Protein AF-A0A9X5C4C7-F1 (afdb_monomer)

pLDDT: mean 86.77, std 8.32, range [57.16, 96.44]

Solvent-accessible surface area (backbone atoms only — not comparable to full-atom values): 4084 Å² total; per-residue (Å²): 117,54,74,48,78,43,85,45,78,93,86,31,47,39,35,44,38,30,79,46,91,87,35,48,33,40,37,43,41,71,89,70,62,74,44,82,39,50,41,67,56,53,52,49,53,54,49,52,55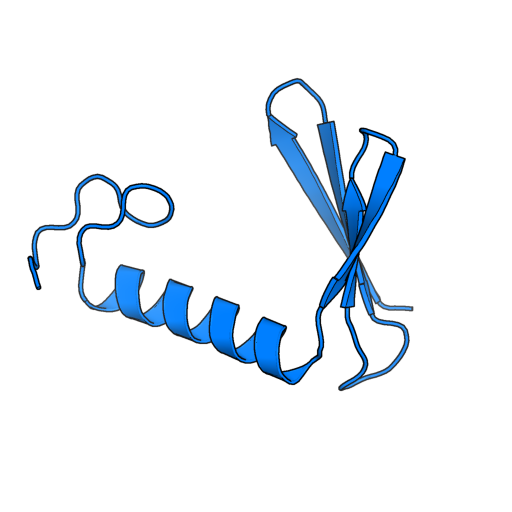,50,49,39,63,74,60,36,26,54,32,87,86,86,29,70,79,32,77,43,75,131

Nearest PDB structures (foldseek):
  8v49-assembly1_D  TM=5.855E-01  e=3.359E-01  Escherichia coli B185
  8v49-assembly1_B  TM=5.714E-01  e=3.359E-01  Escherichia coli B185
  8ux9-assembly1_C  TM=5.396E-01  e=4.323E-01  Escherichia coli B185
  5lhx-assembly2_B  TM=4.332E-01  e=2.161E-01  Drosophila melanogaster
  8v48-assembly1_B  TM=4.774E-01  e=3.154E-01  Escherichia coli B185

Foldseek 3Di:
DDKDWDQDPPRKIWIWDDPDVQAWIWIATRVGDIDIDHSVVVVVVVVVLCVCVVQQEDDVPRRPRRDDYD

Organism: NCBI:txid2044587

Sequence (70 aa):
MNKLEFLVNNNGTMQLLQNKCDGDVIIHMSDGEDMNISNGDMVMLINLYQYIKRYDIQNDFINPYGKNRE

Secondary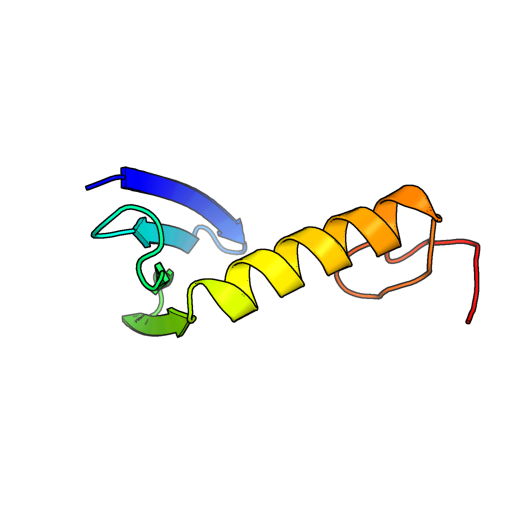 structure (DSSP, 8-state):
-EEEEEEETTTEEEEEEESSTT--EEEEETTS-EEEE-HHHHHHHHHHHHHHHHTTB-BTTTBTT-SB--

Mean predicted aligned error: 6.11 Å

Radius of gyration: 14.42 Å; Cα contacts (8 Å, |Δi|>4): 107; chains: 1; bounding box: 27×26×37 Å

Structure (mmCIF, N/CA/C/O backbone):
data_AF-A0A9X5C4C7-F1
#
_entry.id   AF-A0A9X5C4C7-F1
#
loop_
_atom_site.group_PDB
_atom_site.id
_atom_site.type_symbol
_atom_site.label_atom_id
_atom_site.label_alt_id
_atom_site.label_comp_id
_atom_site.label_asym_id
_atom_site.label_entity_id
_atom_site.label_seq_id
_atom_site.pdbx_PDB_ins_code
_atom_site.Cartn_x
_atom_site.Cartn_y
_atom_site.Cartn_z
_atom_site.occupancy
_atom_site.B_iso_or_equiv
_atom_site.auth_seq_id
_atom_site.auth_comp_id
_atom_site.auth_asym_id
_atom_site.auth_atom_id
_atom_site.pdbx_PDB_model_num
ATOM 1 N N . MET A 1 1 ? -9.345 -7.102 16.679 1.00 62.31 1 MET A N 1
ATOM 2 C CA . MET A 1 1 ? -9.150 -5.995 15.725 1.00 62.31 1 MET A CA 1
ATOM 3 C C . MET A 1 1 ? -7.701 -6.040 15.294 1.00 62.31 1 MET A C 1
ATOM 5 O O . MET A 1 1 ? -6.837 -5.913 16.154 1.00 62.31 1 MET A O 1
ATOM 9 N N . ASN A 1 2 ? -7.439 -6.323 14.021 1.00 78.44 2 ASN A N 1
ATOM 10 C CA . ASN A 1 2 ? -6.070 -6.402 13.514 1.00 78.44 2 ASN A CA 1
ATOM 11 C C . ASN A 1 2 ? -5.694 -5.018 12.971 1.00 78.44 2 ASN A C 1
ATOM 13 O O . ASN A 1 2 ? -6.460 -4.446 12.194 1.00 78.44 2 ASN A O 1
ATOM 17 N N . LYS A 1 3 ? -4.560 -4.473 13.423 1.00 86.88 3 LYS A N 1
ATOM 18 C CA . LYS A 1 3 ? -4.058 -3.148 13.034 1.00 86.88 3 LYS A CA 1
ATOM 19 C C . LYS A 1 3 ? -2.657 -3.281 12.451 1.00 86.88 3 LYS A C 1
ATOM 21 O O . LYS A 1 3 ? -1.796 -3.891 13.082 1.00 86.88 3 LYS A O 1
ATOM 26 N N . LEU A 1 4 ? -2.435 -2.662 11.296 1.00 88.81 4 LEU A N 1
ATOM 27 C CA . LEU A 1 4 ? -1.104 -2.383 10.756 1.00 88.81 4 LEU A CA 1
ATOM 28 C C . LEU A 1 4 ? -0.860 -0.876 10.810 1.00 88.81 4 LEU A C 1
ATOM 30 O O . LEU A 1 4 ? -1.783 -0.093 10.598 1.00 88.81 4 LEU A O 1
ATOM 34 N N . GLU A 1 5 ? 0.367 -0.472 11.113 1.00 91.69 5 GLU A N 1
ATOM 35 C CA . GLU A 1 5 ? 0.744 0.931 11.263 1.00 91.69 5 GLU A CA 1
ATOM 36 C C . GLU A 1 5 ? 2.038 1.201 10.501 1.00 91.69 5 GLU A C 1
ATOM 38 O O . GLU A 1 5 ? 2.993 0.427 10.591 1.00 91.69 5 GLU A O 1
ATOM 43 N N . PHE A 1 6 ? 2.050 2.293 9.743 1.00 89.69 6 PHE A N 1
ATOM 44 C CA . PHE A 1 6 ? 3.164 2.701 8.902 1.00 89.69 6 PHE A CA 1
ATOM 45 C C . PHE A 1 6 ? 3.531 4.153 9.197 1.00 89.69 6 PHE A C 1
ATOM 47 O O . PHE A 1 6 ? 2.656 5.015 9.288 1.00 89.69 6 PHE A O 1
ATOM 54 N N . LEU A 1 7 ? 4.832 4.427 9.286 1.00 89.31 7 LEU A N 1
ATOM 55 C CA . LEU A 1 7 ? 5.347 5.791 9.204 1.00 89.31 7 LEU A CA 1
ATOM 56 C C . LEU A 1 7 ? 5.386 6.192 7.730 1.00 89.31 7 LEU A C 1
ATOM 58 O O . LEU A 1 7 ? 5.985 5.492 6.911 1.00 89.31 7 LEU A O 1
ATOM 62 N N . VAL A 1 8 ? 4.738 7.303 7.400 1.00 84.56 8 VAL A N 1
ATOM 63 C CA . VAL A 1 8 ? 4.700 7.862 6.047 1.00 84.56 8 VAL A CA 1
ATOM 64 C C . VAL A 1 8 ? 5.464 9.187 6.002 1.00 84.56 8 VAL A C 1
ATOM 66 O O . VAL A 1 8 ? 5.956 9.685 7.018 1.00 84.56 8 VAL A O 1
ATOM 69 N N . ASN A 1 9 ? 5.624 9.746 4.802 1.00 80.06 9 ASN A N 1
ATOM 70 C CA . ASN A 1 9 ? 6.360 10.994 4.597 1.00 80.06 9 ASN A CA 1
ATOM 71 C C . ASN A 1 9 ? 5.829 12.133 5.486 1.00 80.06 9 ASN A C 1
ATOM 73 O O . ASN A 1 9 ? 4.675 12.127 5.913 1.00 80.06 9 ASN A O 1
ATOM 77 N N . ASN A 1 10 ? 6.676 13.137 5.728 1.00 80.69 10 ASN A N 1
ATOM 78 C CA . ASN A 1 10 ? 6.348 14.321 6.535 1.00 80.69 10 ASN A CA 1
ATOM 79 C C . ASN A 1 10 ? 5.952 14.003 7.991 1.00 80.69 10 ASN A C 1
ATOM 81 O O . ASN A 1 10 ? 5.118 14.696 8.566 1.00 80.69 10 ASN A O 1
ATOM 85 N N . ASN A 1 11 ? 6.550 12.966 8.590 1.00 80.56 11 ASN A N 1
ATOM 86 C CA . ASN A 1 11 ? 6.240 12.483 9.944 1.00 80.56 11 ASN A CA 1
ATOM 87 C C . ASN A 1 11 ? 4.766 12.072 10.144 1.00 80.56 11 ASN A C 1
ATOM 89 O O . ASN A 1 11 ? 4.284 12.049 11.277 1.00 80.56 11 ASN A O 1
ATOM 93 N N . GLY A 1 12 ? 4.051 11.751 9.062 1.00 82.69 12 GLY A N 1
ATOM 94 C CA . GLY A 1 12 ? 2.692 11.231 9.144 1.00 82.69 12 GLY A CA 1
ATOM 95 C C . GLY A 1 12 ? 2.665 9.766 9.575 1.00 82.69 12 GLY A C 1
ATOM 96 O O . GLY A 1 12 ? 3.638 9.025 9.410 1.00 82.69 12 GLY A O 1
ATOM 97 N N . THR A 1 13 ? 1.509 9.331 10.065 1.00 90.12 13 THR A N 1
ATOM 98 C CA . THR A 1 13 ? 1.243 7.923 10.375 1.00 90.12 13 THR A CA 1
ATOM 99 C C . THR A 1 13 ? 0.004 7.483 9.612 1.00 90.12 13 THR A C 1
ATOM 101 O O . THR A 1 13 ? -1.007 8.182 9.620 1.00 90.12 13 THR A O 1
ATOM 104 N N . MET A 1 14 ? 0.084 6.319 8.972 1.00 89.44 14 MET A N 1
ATOM 105 C CA . MET A 1 14 ? -1.047 5.650 8.336 1.00 89.44 14 MET A CA 1
ATOM 106 C C . MET A 1 14 ? -1.380 4.383 9.122 1.00 89.44 14 MET A C 1
ATOM 108 O O . MET A 1 14 ? -0.489 3.586 9.430 1.00 89.44 14 MET A O 1
ATOM 112 N N . GLN A 1 15 ? -2.659 4.172 9.420 1.00 91.62 15 GLN A N 1
ATOM 113 C CA . GLN A 1 15 ? -3.143 2.950 10.060 1.00 91.62 15 GLN A CA 1
ATOM 114 C C . GLN A 1 15 ? -4.131 2.232 9.151 1.00 91.62 15 GLN A C 1
ATOM 116 O O . GLN A 1 15 ? -5.048 2.849 8.621 1.00 91.62 15 GLN A O 1
ATOM 121 N N . LEU A 1 16 ? -3.958 0.920 9.010 1.00 89.25 16 LEU A N 1
ATOM 122 C CA . LEU A 1 16 ? -4.908 0.037 8.342 1.00 89.25 16 LEU A CA 1
ATOM 123 C C . LEU A 1 16 ? -5.597 -0.807 9.410 1.00 89.25 16 LEU A C 1
ATOM 125 O O . LEU A 1 16 ? -4.940 -1.573 10.125 1.00 89.25 16 LEU A O 1
ATOM 129 N N . LEU A 1 17 ? -6.917 -0.675 9.510 1.00 88.75 17 LEU A N 1
ATOM 130 C CA . LEU A 1 17 ? -7.750 -1.416 10.449 1.00 88.75 17 LEU A CA 1
ATOM 131 C C . LEU A 1 17 ? -8.653 -2.389 9.705 1.00 88.75 17 LEU A C 1
ATOM 133 O O . LEU A 1 17 ? -9.399 -1.993 8.813 1.00 88.75 17 LEU A O 1
ATOM 137 N N . GLN A 1 18 ? -8.637 -3.652 10.133 1.00 85.81 18 GLN A N 1
ATOM 138 C CA . GLN A 1 18 ? -9.602 -4.647 9.681 1.00 85.81 18 GLN A CA 1
ATOM 139 C C . GLN A 1 18 ? -10.417 -5.169 10.868 1.00 85.81 18 GLN A C 1
ATOM 141 O O . GLN A 1 18 ? -9.890 -5.767 11.817 1.00 85.81 18 GLN A O 1
ATOM 146 N N . ASN A 1 19 ? -11.729 -4.935 10.813 1.00 78.62 19 ASN A N 1
ATOM 147 C CA . ASN A 1 19 ? -12.643 -5.246 11.916 1.00 78.62 19 ASN A CA 1
ATOM 148 C C . ASN A 1 19 ? -12.961 -6.743 12.027 1.00 78.62 19 ASN A C 1
ATOM 150 O O . ASN A 1 19 ? -13.115 -7.263 13.133 1.00 78.62 19 ASN A O 1
ATOM 154 N N . LYS A 1 20 ? -13.021 -7.447 10.895 1.00 83.44 20 LYS A N 1
ATOM 155 C CA . LYS A 1 20 ? -13.261 -8.892 10.797 1.00 83.44 20 LYS A CA 1
ATOM 156 C C . LYS A 1 20 ? -12.418 -9.477 9.666 1.00 83.44 20 LYS A C 1
ATOM 158 O O . LYS A 1 20 ? -12.076 -8.753 8.736 1.00 83.44 20 LYS A O 1
ATOM 163 N N . CYS A 1 21 ? -12.117 -10.772 9.730 1.00 76.75 21 CYS A N 1
ATOM 164 C CA . CYS A 1 21 ? -11.530 -11.476 8.589 1.00 76.75 21 CYS A CA 1
ATOM 165 C C . CYS A 1 21 ? -12.451 -11.301 7.368 1.00 76.75 21 CYS A C 1
ATOM 167 O O . CYS A 1 21 ? -13.675 -11.324 7.519 1.00 76.75 21 CYS A O 1
ATOM 169 N N . ASP A 1 22 ? -11.857 -11.014 6.211 1.00 78.00 22 ASP A N 1
ATOM 170 C CA . ASP A 1 22 ? -12.546 -10.668 4.960 1.00 78.00 22 ASP A CA 1
ATOM 171 C C . ASP A 1 22 ? -13.470 -9.441 5.044 1.00 78.00 22 ASP A C 1
ATOM 173 O O . ASP A 1 22 ? -14.344 -9.255 4.201 1.00 78.00 22 ASP A O 1
ATOM 177 N N . GLY A 1 23 ? -13.310 -8.595 6.063 1.00 83.94 23 GLY A N 1
ATOM 178 C CA . GLY A 1 23 ? -14.008 -7.319 6.165 1.00 83.94 23 GLY A CA 1
ATOM 179 C C . GLY A 1 23 ? -13.291 -6.198 5.427 1.00 83.94 23 GLY A C 1
ATOM 180 O O . GLY A 1 23 ? -12.098 -6.301 5.128 1.00 83.94 23 GLY A O 1
ATOM 181 N N . ASP A 1 24 ? -14.032 -5.118 5.203 1.00 88.75 24 ASP A N 1
ATOM 182 C CA . ASP A 1 24 ? -13.500 -3.863 4.683 1.00 88.75 24 ASP A CA 1
ATOM 183 C C . ASP A 1 24 ? -12.360 -3.333 5.560 1.00 88.75 24 ASP A C 1
ATOM 185 O O . ASP A 1 24 ? -12.307 -3.570 6.778 1.00 88.75 24 ASP A O 1
ATOM 189 N N . VAL A 1 25 ? -11.444 -2.619 4.913 1.00 89.19 25 VAL A N 1
ATOM 190 C CA . VAL A 1 25 ? -10.278 -2.003 5.535 1.00 89.19 25 VAL A CA 1
ATOM 191 C C . VAL A 1 25 ? -10.528 -0.510 5.658 1.00 89.19 25 VAL A C 1
ATOM 193 O O . VAL A 1 25 ? -10.824 0.164 4.674 1.00 89.19 25 VAL A O 1
ATOM 196 N N . ILE A 1 26 ? -10.377 0.007 6.873 1.00 91.12 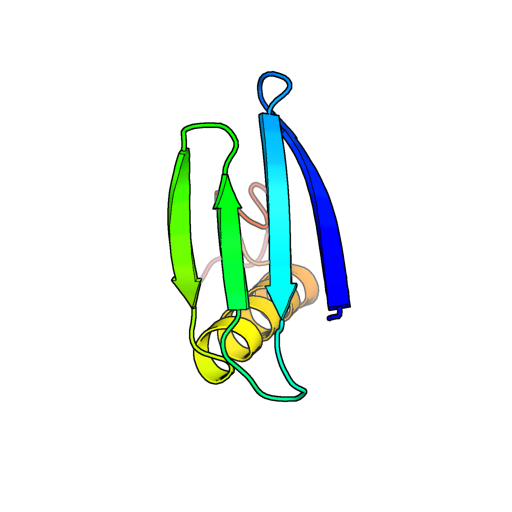26 ILE A N 1
ATOM 197 C CA . ILE A 1 26 ? -10.397 1.446 7.129 1.00 91.12 26 ILE A CA 1
ATOM 198 C C . ILE A 1 26 ? -8.951 1.930 7.163 1.00 91.12 26 ILE A C 1
ATOM 200 O O . ILE A 1 26 ? -8.125 1.379 7.898 1.00 91.12 26 ILE A O 1
ATOM 204 N N . ILE A 1 27 ? -8.655 2.943 6.359 1.00 89.62 27 ILE A N 1
ATOM 205 C CA . ILE A 1 27 ? -7.388 3.661 6.372 1.00 89.62 27 ILE A CA 1
ATOM 206 C C . ILE A 1 27 ? -7.596 4.951 7.150 1.00 89.62 27 ILE A C 1
ATOM 208 O O . ILE A 1 27 ? -8.392 5.791 6.738 1.00 89.62 27 ILE A O 1
ATOM 212 N N . HIS A 1 28 ? -6.849 5.108 8.238 1.00 88.25 28 HIS A N 1
ATOM 213 C CA . HIS A 1 28 ? -6.746 6.369 8.962 1.00 88.25 28 HIS A CA 1
ATOM 214 C C . HIS A 1 28 ? -5.442 7.057 8.581 1.00 88.25 28 HIS A C 1
ATOM 216 O O . HIS A 1 28 ? -4.356 6.490 8.762 1.00 88.25 28 HIS A O 1
ATOM 222 N N . MET A 1 29 ? -5.560 8.277 8.075 1.00 81.56 29 MET A N 1
ATOM 223 C CA . MET A 1 29 ? -4.439 9.156 7.776 1.00 81.56 29 MET A CA 1
ATOM 224 C C . MET A 1 29 ? -4.294 10.212 8.874 1.00 81.56 29 MET A C 1
ATOM 226 O O . MET A 1 29 ? -5.263 10.626 9.508 1.00 81.56 29 MET A O 1
ATOM 230 N N . SER A 1 30 ? -3.069 10.680 9.105 1.00 76.50 30 SER A N 1
ATOM 231 C CA . SER A 1 30 ? -2.791 11.709 10.115 1.00 76.50 30 SER A CA 1
ATOM 232 C C . SER A 1 30 ? -3.398 13.086 9.806 1.00 76.50 30 SER A C 1
ATOM 234 O O . SER A 1 30 ? -3.452 13.926 10.699 1.00 76.50 30 SER A O 1
ATOM 236 N N . ASP A 1 31 ? -3.829 13.334 8.567 1.00 76.81 31 ASP A N 1
ATOM 237 C CA . ASP A 1 31 ? -4.519 14.560 8.140 1.00 76.81 31 ASP A CA 1
ATOM 238 C C . ASP A 1 31 ? -6.034 14.549 8.430 1.00 76.81 31 ASP A C 1
ATOM 240 O O . ASP A 1 31 ? -6.685 15.584 8.293 1.00 76.81 31 ASP A O 1
ATOM 244 N N . GLY A 1 32 ? -6.567 13.433 8.943 1.00 76.75 32 GLY A N 1
ATOM 245 C CA . GLY A 1 32 ? -7.879 13.356 9.588 1.00 76.75 32 GLY A CA 1
ATOM 246 C C . GLY A 1 32 ? -9.020 12.827 8.721 1.00 76.75 32 GLY A C 1
ATOM 247 O O . GLY A 1 32 ? -10.138 12.737 9.227 1.00 76.75 32 GLY A O 1
ATOM 248 N N . GLU A 1 33 ? -8.770 12.465 7.460 1.00 83.75 33 GLU A N 1
ATOM 249 C CA . GLU A 1 33 ? -9.781 11.810 6.625 1.00 83.75 33 GLU A CA 1
ATOM 250 C C . GLU A 1 33 ? -9.629 10.286 6.634 1.00 83.75 33 GLU A C 1
ATOM 252 O O . GLU A 1 33 ? -8.560 9.729 6.366 1.00 83.75 33 GLU A O 1
ATOM 257 N N . ASP A 1 34 ? -10.745 9.615 6.917 1.00 90.06 34 ASP A N 1
ATOM 258 C CA . ASP A 1 34 ? -10.840 8.163 6.892 1.00 90.06 34 ASP A CA 1
ATOM 259 C C . ASP A 1 34 ? -11.300 7.694 5.515 1.00 90.06 34 ASP A C 1
ATOM 261 O O . ASP A 1 34 ? -12.307 8.165 4.978 1.00 90.06 34 ASP A O 1
ATOM 265 N N . MET A 1 35 ? -10.605 6.701 4.969 1.00 91.19 35 MET A N 1
ATOM 266 C CA . MET A 1 35 ? -10.991 6.048 3.723 1.00 91.19 35 MET A CA 1
ATOM 267 C C . MET A 1 35 ? -11.409 4.607 3.993 1.00 91.19 35 MET A C 1
ATOM 269 O O . MET A 1 35 ? -10.729 3.871 4.705 1.00 91.19 35 MET A O 1
ATOM 273 N N . ASN A 1 36 ? -12.515 4.185 3.384 1.00 92.56 36 ASN A N 1
ATOM 274 C CA . ASN A 1 36 ? -12.948 2.794 3.393 1.00 92.56 36 ASN A CA 1
ATOM 275 C C . ASN A 1 36 ? -12.571 2.130 2.060 1.00 92.56 36 ASN A C 1
ATOM 277 O O . ASN A 1 36 ? -12.885 2.660 0.994 1.00 92.56 36 ASN A O 1
ATOM 281 N N . ILE A 1 37 ? -11.906 0.978 2.134 1.00 90.88 37 ILE A N 1
ATOM 282 C CA . ILE A 1 37 ? -11.582 0.122 0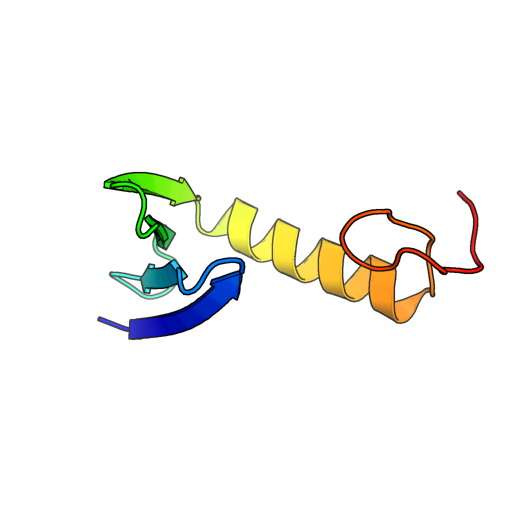.995 1.00 90.88 37 ILE A CA 1
ATOM 283 C C . ILE A 1 37 ? -12.250 -1.235 1.206 1.00 90.88 37 ILE A C 1
ATOM 285 O O . ILE A 1 37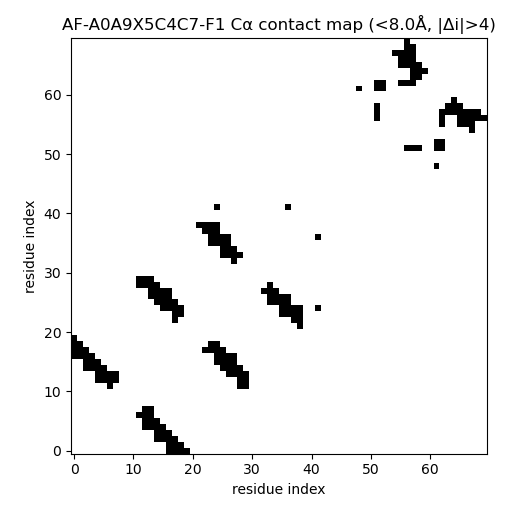 ? -12.069 -1.872 2.249 1.00 90.88 37 ILE A O 1
ATOM 289 N N . SER A 1 38 ? -12.977 -1.712 0.195 1.00 91.94 38 SER A N 1
ATOM 290 C CA . SER A 1 38 ? -13.561 -3.050 0.245 1.00 91.94 38 SER A CA 1
ATOM 291 C C . SER A 1 38 ? -12.472 -4.124 0.346 1.00 91.94 38 SER A C 1
ATOM 293 O O . SER A 1 38 ? -11.347 -3.963 -0.136 1.00 91.94 38 SER A O 1
ATOM 295 N N . ASN A 1 39 ? -12.798 -5.266 0.945 1.00 89.19 39 ASN A N 1
ATOM 296 C CA . ASN A 1 39 ? -11.871 -6.401 1.002 1.00 89.19 39 ASN A CA 1
ATOM 297 C C . ASN A 1 39 ? -11.343 -6.819 -0.394 1.00 89.19 39 ASN A C 1
ATOM 299 O O . ASN A 1 39 ? -10.158 -7.122 -0.543 1.00 89.19 39 ASN A O 1
ATOM 303 N N . GLY A 1 40 ? -12.200 -6.799 -1.419 1.00 89.94 40 GLY A N 1
ATOM 304 C CA . GLY A 1 40 ? -11.862 -7.154 -2.797 1.00 89.94 40 GLY A CA 1
ATOM 305 C C . GLY A 1 40 ? -10.884 -6.174 -3.441 1.00 89.94 40 GLY A C 1
ATOM 306 O O . GLY A 1 40 ? -9.905 -6.603 -4.056 1.00 89.94 40 GLY A O 1
ATOM 307 N N . ASP A 1 41 ? -11.090 -4.872 -3.240 1.00 92.88 41 ASP A N 1
ATOM 308 C CA . ASP A 1 41 ? -10.187 -3.841 -3.757 1.00 92.88 41 ASP A CA 1
ATOM 309 C C . ASP A 1 41 ? -8.812 -3.925 -3.091 1.00 92.88 41 ASP A C 1
ATOM 311 O O . ASP A 1 41 ? -7.788 -3.831 -3.768 1.00 92.88 41 ASP A O 1
ATOM 315 N N . MET A 1 42 ? -8.760 -4.199 -1.783 1.00 90.06 42 MET A N 1
ATOM 316 C CA . MET A 1 42 ? -7.488 -4.383 -1.081 1.00 90.06 42 MET A CA 1
ATOM 317 C C . MET A 1 42 ? -6.688 -5.564 -1.652 1.00 90.06 42 MET A C 1
ATOM 319 O O . MET A 1 42 ? -5.482 -5.452 -1.888 1.00 90.06 42 MET A O 1
ATOM 323 N N . VAL A 1 43 ? -7.353 -6.692 -1.932 1.00 89.62 43 VAL A N 1
ATOM 324 C CA . VAL A 1 43 ? -6.720 -7.849 -2.589 1.00 89.62 43 VAL A CA 1
ATOM 32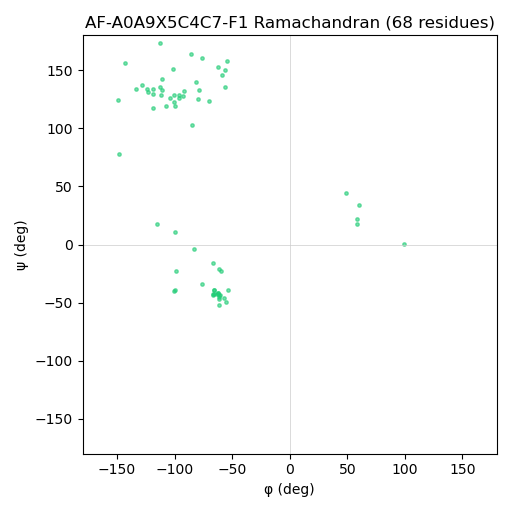5 C C . VAL A 1 43 ? -6.233 -7.483 -3.992 1.00 89.62 43 VAL A C 1
ATOM 327 O O . VAL A 1 43 ? -5.123 -7.861 -4.375 1.00 89.62 43 VAL A O 1
ATOM 330 N N . MET A 1 44 ? -7.021 -6.721 -4.754 1.00 93.62 44 MET A N 1
ATOM 331 C CA . MET A 1 44 ? -6.637 -6.260 -6.088 1.00 93.62 44 MET A CA 1
ATOM 332 C C . MET A 1 44 ? -5.383 -5.374 -6.046 1.00 93.62 44 MET A C 1
ATOM 334 O O . MET A 1 44 ? -4.452 -5.611 -6.815 1.00 93.62 44 MET A O 1
ATOM 338 N N . LEU A 1 45 ? -5.308 -4.420 -5.112 1.00 92.88 45 LEU A N 1
ATOM 339 C CA . LEU A 1 45 ? -4.146 -3.545 -4.924 1.00 92.88 45 LEU A CA 1
ATOM 340 C C . LEU A 1 45 ? -2.879 -4.342 -4.584 1.00 92.88 45 LEU A C 1
ATOM 342 O O . LEU A 1 45 ? -1.816 -4.102 -5.162 1.00 92.88 45 LEU A O 1
ATOM 346 N N . ILE A 1 46 ? -2.992 -5.334 -3.694 1.00 92.38 46 ILE A N 1
ATOM 347 C CA . ILE A 1 46 ? -1.883 -6.231 -3.337 1.00 92.38 46 ILE A CA 1
ATOM 348 C C . ILE A 1 46 ? -1.422 -7.048 -4.553 1.00 92.38 46 ILE A C 1
ATOM 350 O O . ILE A 1 46 ? -0.219 -7.208 -4.777 1.00 92.38 46 ILE A O 1
ATOM 354 N N . ASN A 1 47 ? -2.358 -7.562 -5.352 1.00 95.38 47 ASN A N 1
ATOM 355 C CA . ASN A 1 47 ? -2.036 -8.318 -6.561 1.00 95.38 47 ASN A CA 1
ATOM 356 C C . ASN A 1 47 ? -1.362 -7.438 -7.620 1.00 95.38 47 ASN A C 1
ATOM 358 O O . ASN A 1 47 ? -0.364 -7.856 -8.206 1.00 95.38 47 ASN A O 1
ATOM 362 N N . LEU A 1 48 ? -1.851 -6.212 -7.825 1.00 95.06 48 LEU A N 1
ATOM 363 C CA . LEU A 1 48 ? -1.257 -5.247 -8.749 1.00 95.06 48 LEU A CA 1
ATOM 364 C C . LEU A 1 48 ? 0.174 -4.888 -8.335 1.00 95.06 48 LEU A C 1
ATOM 366 O O . LEU A 1 48 ? 1.085 -4.936 -9.161 1.00 95.06 48 LEU A O 1
ATOM 370 N N . TYR A 1 49 ? 0.390 -4.599 -7.048 1.00 95.56 49 TYR A N 1
ATOM 371 C CA . TYR A 1 49 ? 1.723 -4.341 -6.506 1.00 95.56 49 TYR A CA 1
ATOM 372 C C . TYR A 1 49 ? 2.683 -5.503 -6.794 1.00 95.56 49 TYR A C 1
ATOM 374 O O . TYR A 1 49 ? 3.778 -5.297 -7.323 1.00 95.56 49 TYR A O 1
ATOM 382 N N . GLN A 1 50 ? 2.260 -6.735 -6.490 1.00 96.44 50 GLN A N 1
ATOM 383 C CA . GLN A 1 50 ? 3.065 -7.931 -6.740 1.00 96.44 50 GLN A CA 1
ATOM 384 C C . GLN A 1 50 ? 3.357 -8.132 -8.227 1.00 96.44 50 GLN A C 1
ATOM 386 O O . GLN A 1 50 ? 4.486 -8.469 -8.577 1.00 96.44 50 GLN A O 1
ATOM 391 N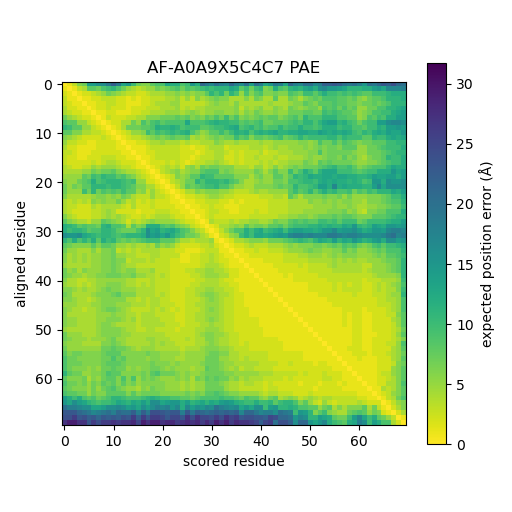 N . TYR A 1 51 ? 2.371 -7.918 -9.099 1.00 95.25 51 TYR A N 1
ATOM 392 C CA . TYR A 1 51 ? 2.527 -8.052 -10.544 1.00 95.25 51 TYR A CA 1
ATOM 393 C C . TYR A 1 51 ? 3.575 -7.075 -11.086 1.00 95.25 51 TYR A C 1
ATOM 395 O O . TYR A 1 51 ? 4.547 -7.504 -11.709 1.00 95.25 51 TYR A O 1
ATOM 403 N N . ILE A 1 52 ? 3.441 -5.784 -10.76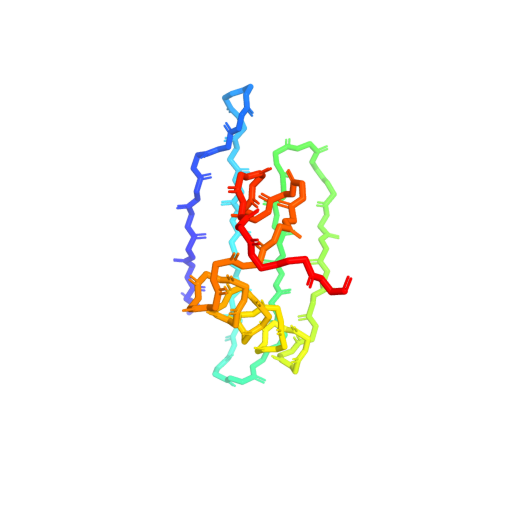2 1.00 95.31 52 ILE A N 1
ATOM 404 C CA . ILE A 1 52 ? 4.381 -4.740 -11.193 1.00 95.31 52 ILE A CA 1
ATOM 405 C C . ILE A 1 52 ? 5.806 -5.069 -10.740 1.00 95.31 52 ILE A C 1
ATOM 407 O O . ILE A 1 52 ? 6.741 -4.996 -11.538 1.00 95.31 52 ILE A O 1
ATOM 411 N N . LYS A 1 53 ? 5.984 -5.473 -9.474 1.00 93.50 53 LYS A N 1
ATOM 412 C CA . LYS A 1 53 ? 7.302 -5.841 -8.938 1.00 93.50 53 LYS A CA 1
ATOM 413 C C . LYS A 1 53 ? 7.870 -7.101 -9.586 1.00 93.50 53 LYS A C 1
ATOM 415 O O . LYS A 1 53 ? 9.057 -7.140 -9.893 1.00 93.50 53 LYS A O 1
ATOM 420 N N . ARG A 1 54 ? 7.046 -8.131 -9.795 1.00 95.44 54 ARG A N 1
ATOM 421 C CA . ARG A 1 54 ? 7.482 -9.426 -10.336 1.00 95.44 54 ARG A CA 1
ATOM 422 C C . ARG A 1 54 ? 7.978 -9.323 -11.770 1.00 95.44 54 ARG A C 1
ATOM 424 O O . ARG A 1 54 ? 8.939 -10.000 -12.123 1.00 95.44 54 ARG A O 1
ATOM 431 N N . TYR A 1 55 ? 7.312 -8.507 -12.577 1.00 94.62 55 TYR A N 1
ATOM 432 C CA . TYR A 1 55 ? 7.629 -8.344 -13.990 1.00 94.62 55 TYR A CA 1
ATOM 433 C C . TYR A 1 55 ? 8.452 -7.089 -14.272 1.00 94.62 55 TYR A C 1
ATOM 435 O O . TYR A 1 55 ? 8.621 -6.755 -15.434 1.00 94.62 55 TYR A O 1
ATOM 443 N N . ASP A 1 56 ? 8.975 -6.408 -13.249 1.00 92.38 56 ASP A N 1
ATOM 444 C CA . ASP A 1 56 ? 9.791 -5.196 -13.397 1.00 92.38 56 ASP A CA 1
ATOM 445 C C . ASP A 1 56 ? 9.159 -4.152 -14.340 1.00 92.38 56 ASP A C 1
ATOM 447 O O . ASP A 1 56 ? 9.810 -3.598 -15.227 1.00 92.38 56 ASP A O 1
ATOM 451 N N . ILE A 1 57 ? 7.854 -3.921 -14.180 1.00 94.06 57 ILE A N 1
ATOM 452 C CA . ILE A 1 57 ? 7.085 -2.999 -15.027 1.00 94.06 57 ILE A CA 1
ATOM 453 C C . ILE A 1 57 ? 7.290 -1.570 -14.529 1.00 94.06 57 ILE A C 1
ATOM 455 O O . ILE A 1 57 ? 7.336 -1.352 -13.316 1.00 94.06 57 ILE A O 1
ATOM 459 N N . GLN A 1 58 ? 7.431 -0.600 -15.437 1.00 92.94 58 GLN A N 1
ATOM 460 C CA . GLN A 1 58 ? 7.557 0.810 -15.056 1.00 92.94 58 GLN A CA 1
ATOM 461 C C . GLN A 1 58 ? 6.226 1.337 -14.499 1.00 92.94 58 GLN A C 1
ATOM 463 O O . GLN A 1 58 ? 5.198 1.288 -15.167 1.00 92.94 58 GLN A O 1
ATOM 468 N N . ASN A 1 59 ? 6.245 1.868 -13.277 1.00 93.00 59 ASN A N 1
ATOM 469 C CA . ASN A 1 59 ? 5.107 2.540 -12.658 1.00 93.00 59 ASN A CA 1
ATOM 470 C C . ASN A 1 59 ? 5.609 3.628 -11.704 1.00 93.00 59 ASN A C 1
ATOM 472 O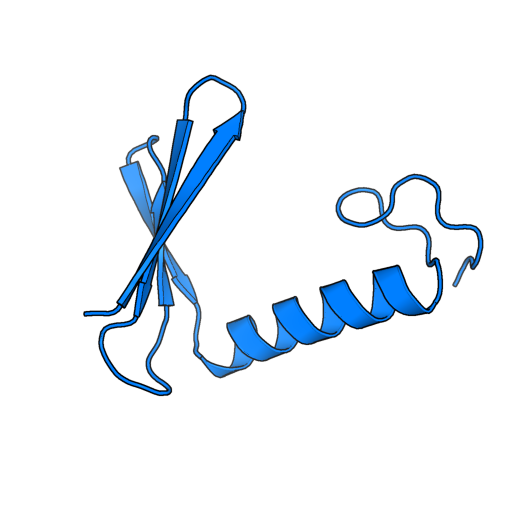 O . ASN A 1 59 ? 6.352 3.321 -10.774 1.00 93.00 59 ASN A O 1
ATOM 476 N N . ASP A 1 60 ? 5.168 4.869 -11.888 1.00 90.44 60 ASP A N 1
ATOM 477 C CA . ASP A 1 60 ? 5.714 6.034 -11.175 1.00 90.44 60 ASP A CA 1
ATOM 478 C C . ASP A 1 60 ? 5.578 5.959 -9.645 1.00 90.44 60 ASP A C 1
ATOM 480 O O . ASP A 1 60 ? 6.357 6.580 -8.924 1.00 90.44 60 ASP A O 1
ATOM 484 N N . PHE A 1 61 ? 4.630 5.166 -9.137 1.00 89.88 61 PHE A N 1
ATOM 485 C CA . PHE A 1 61 ? 4.380 5.018 -7.703 1.00 89.88 61 PHE A CA 1
ATOM 486 C C . PHE A 1 61 ? 4.988 3.738 -7.119 1.00 89.88 61 PHE A C 1
ATOM 488 O O . PHE A 1 61 ? 5.522 3.748 -6.012 1.00 89.88 61 PHE A O 1
ATOM 495 N N . ILE A 1 62 ? 4.911 2.620 -7.845 1.00 92.19 62 ILE A N 1
ATOM 496 C CA . ILE A 1 62 ? 5.289 1.292 -7.337 1.00 92.19 62 ILE A CA 1
ATOM 497 C C . ILE A 1 62 ? 6.693 0.887 -7.797 1.00 92.19 62 ILE A C 1
ATOM 499 O O . ILE A 1 62 ? 7.445 0.283 -7.026 1.00 92.19 62 ILE A O 1
ATOM 503 N N . ASN A 1 63 ? 7.071 1.185 -9.040 1.00 91.69 63 ASN A N 1
ATOM 504 C CA . ASN A 1 63 ? 8.371 0.827 -9.610 1.00 91.69 63 ASN A CA 1
ATOM 505 C C . ASN A 1 63 ? 8.846 1.875 -10.636 1.00 91.69 63 ASN A C 1
ATOM 507 O O . ASN A 1 63 ? 8.752 1.642 -11.845 1.00 91.69 63 ASN A O 1
ATOM 511 N N . PRO A 1 64 ? 9.369 3.027 -10.175 1.00 89.62 64 PRO A N 1
ATOM 512 C CA . PRO A 1 64 ? 9.653 4.171 -11.050 1.00 89.62 64 PRO A CA 1
ATOM 513 C C . PRO A 1 64 ? 10.679 3.886 -12.157 1.00 89.62 64 PRO A C 1
ATOM 515 O O . PRO A 1 64 ? 10.719 4.587 -13.162 1.00 89.62 64 PRO A O 1
ATOM 518 N N . TYR A 1 65 ? 11.509 2.854 -11.979 1.00 86.69 65 TYR A N 1
ATOM 519 C CA . TYR A 1 65 ? 12.614 2.508 -12.877 1.00 86.69 65 TYR A CA 1
ATOM 520 C C . TYR A 1 65 ? 12.437 1.152 -13.574 1.00 86.69 65 TYR A C 1
ATOM 522 O O . TYR A 1 65 ? 13.422 0.582 -14.047 1.00 86.69 65 TYR A O 1
ATOM 530 N N . GLY A 1 66 ? 11.212 0.616 -13.609 1.00 81.62 66 GLY A N 1
ATOM 531 C CA . GLY A 1 66 ? 10.938 -0.665 -14.258 1.00 81.62 66 GLY A CA 1
ATOM 532 C C . GLY A 1 66 ? 11.318 -0.674 -15.740 1.00 81.62 66 GLY A C 1
ATOM 533 O O . GLY A 1 66 ? 11.243 0.346 -16.427 1.00 81.62 66 GLY A O 1
ATOM 534 N N . LYS A 1 67 ? 11.773 -1.827 -16.232 1.00 78.38 67 LYS A N 1
ATOM 535 C CA . LYS A 1 67 ? 12.324 -1.987 -17.586 1.00 78.38 67 LYS A CA 1
ATOM 536 C C . LYS A 1 67 ? 11.332 -2.558 -18.590 1.00 78.38 67 LYS A C 1
ATOM 538 O O . LYS A 1 67 ? 11.507 -2.343 -19.789 1.00 78.38 67 LYS A O 1
ATOM 543 N N . ASN A 1 68 ? 10.303 -3.261 -18.125 1.00 67.62 68 ASN A N 1
ATOM 544 C CA . ASN A 1 68 ? 9.246 -3.766 -18.990 1.00 67.62 68 ASN A CA 1
ATOM 545 C C . ASN A 1 68 ? 8.207 -2.660 -19.192 1.00 67.62 68 ASN A C 1
ATOM 547 O O . ASN A 1 68 ? 7.434 -2.331 -18.294 1.00 67.62 68 ASN A O 1
ATOM 551 N N . ARG A 1 69 ? 8.261 -2.033 -20.367 1.00 57.16 69 ARG A N 1
ATOM 552 C CA . ARG A 1 69 ? 7.250 -1.080 -20.830 1.00 57.16 69 ARG A CA 1
ATOM 553 C C . ARG A 1 69 ? 6.048 -1.870 -21.349 1.00 57.16 69 ARG A C 1
ATOM 555 O O . ARG A 1 69 ? 6.257 -2.842 -22.075 1.00 57.16 69 ARG A O 1
ATOM 562 N N . GLU A 1 70 ? 4.843 -1.474 -20.942 1.00 58.88 70 GLU A N 1
ATOM 563 C CA . GLU A 1 70 ? 3.600 -1.900 -21.608 1.00 58.88 70 GLU A CA 1
ATOM 564 C C . GLU A 1 70 ? 3.556 -1.396 -23.057 1.00 58.88 70 GLU A C 1
ATOM 566 O O . GLU A 1 70 ? 4.072 -0.279 -23.314 1.00 58.88 70 GLU A O 1
#